Protein AF-A0A963YUZ6-F1 (afdb_monomer_lite)

Organism: NCBI:txid2802396

Foldseek 3Di:
DDDDDDPQDFAALVVLQVLQVHDSVVSVVLVVVVLFDADPVRGGRSVCRVPCSVVPPDDDDDDDDDDDDDDDDDDPPPPCLVPCLVVLLVVLLVVLLQVLLVQLLVCVLVVNDNVVSVVVSVVSSLVSLVVSQVVCVVPDDPPPDPGSCPDCSSVPDPPDPVSDDSVVSNVNSVVD

Radius of gyration: 25.4 Å; chains: 1; bounding box: 78×37×50 Å

Secondary structure (DSSP, 8-state):
-PPP----PPBPHHHHHHHTTS-HHHHHHHHHTTSSPBPTTS-B-GGGTTSGGGS--SS---------------------TTTSHHHHHHHHHHHHHHHHHHHHHHHHHTT--HHHHHHHHHHHHHHHHHHHHHHTTTSPPPTT-SSGGGSHHHHS-SS-TTT--HHHHHHHHHH-

pLDDT: mean 75.27, std 17.43, range [33.47, 93.19]

Sequence (176 aa):
MKRPQSKVEGISIREFARRDGCSERLVRRHVDRGAITKFPDGSIDPTFVGTGWRSSARRQGRADRPADTSEKLKPVRTKLSAFVAPIEATTFAIAADAWAMDLAVILLRQGIPKEAAQGICAAWLAAARQGAVDCLKDVPAPPGCGSWAEHPLFTAPWPNASSGTWADFEAEAAVL

Structure (mmCIF, N/CA/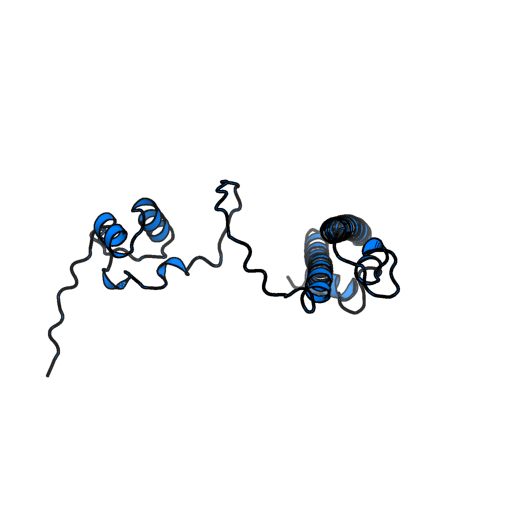C/O backbone):
data_AF-A0A963YUZ6-F1
#
_entry.id   AF-A0A963YUZ6-F1
#
loop_
_atom_site.group_PDB
_atom_site.id
_atom_site.type_symbol
_atom_site.label_atom_id
_atom_site.label_alt_id
_atom_site.label_comp_id
_atom_site.label_asym_id
_atom_site.label_entity_id
_atom_site.label_seq_id
_atom_site.pdbx_PDB_ins_code
_atom_site.Cartn_x
_atom_site.Cartn_y
_atom_site.Cartn_z
_atom_site.occupancy
_atom_site.B_iso_or_equiv
_atom_site.auth_seq_id
_atom_site.auth_comp_id
_atom_site.auth_asym_id
_atom_site.auth_atom_id
_atom_site.pdbx_PDB_model_num
ATOM 1 N N . MET A 1 1 ? -58.109 8.211 -14.619 1.00 37.09 1 MET A N 1
ATOM 2 C CA . MET A 1 1 ? -57.703 6.856 -15.054 1.00 37.09 1 MET A CA 1
ATOM 3 C C . MET A 1 1 ? -56.648 6.321 -14.088 1.00 37.09 1 MET A C 1
ATOM 5 O O . MET A 1 1 ? -55.512 6.769 -14.142 1.00 37.09 1 MET A O 1
ATOM 9 N N . LYS A 1 2 ? -57.020 5.445 -13.145 1.00 37.09 2 LYS A N 1
ATOM 10 C CA . LYS A 1 2 ? -56.067 4.765 -12.247 1.00 37.09 2 LYS A CA 1
ATOM 11 C C . LYS A 1 2 ? -55.670 3.440 -12.906 1.00 37.09 2 LYS A C 1
ATOM 13 O O . LYS A 1 2 ? -56.551 2.654 -13.237 1.00 37.09 2 LYS A O 1
ATOM 18 N N . ARG A 1 3 ? -54.370 3.226 -13.151 1.00 33.47 3 ARG A N 1
ATOM 19 C CA . ARG A 1 3 ? -53.832 1.946 -13.651 1.00 33.47 3 ARG A CA 1
ATOM 20 C C . ARG A 1 3 ? -54.198 0.817 -12.669 1.00 33.47 3 ARG A C 1
ATOM 22 O O . ARG A 1 3 ? -54.052 1.038 -11.465 1.00 33.47 3 ARG A O 1
ATOM 29 N N . PRO A 1 4 ? -54.642 -0.364 -13.135 1.00 41.75 4 PRO A N 1
ATOM 30 C CA . PRO A 1 4 ? -54.879 -1.498 -12.254 1.00 41.75 4 PRO A CA 1
ATOM 31 C C . PRO A 1 4 ? -53.537 -1.990 -11.701 1.00 41.75 4 PRO A C 1
ATOM 33 O O . PRO A 1 4 ? -52.614 -2.298 -12.453 1.00 41.75 4 PRO A O 1
ATOM 36 N N . GLN A 1 5 ? -53.426 -2.009 -10.375 1.00 42.03 5 GLN A N 1
ATOM 37 C CA . GLN A 1 5 ? -52.307 -2.608 -9.657 1.00 42.03 5 GLN A CA 1
ATOM 38 C C . GLN A 1 5 ? -52.379 -4.123 -9.869 1.00 42.03 5 GLN A C 1
ATOM 40 O O . GLN A 1 5 ? -53.253 -4.790 -9.317 1.00 42.03 5 GLN A O 1
ATOM 45 N N . SER A 1 6 ? -51.499 -4.669 -10.708 1.00 41.91 6 SER A N 1
ATOM 46 C CA . SER A 1 6 ? -51.307 -6.113 -10.793 1.00 41.91 6 SER A CA 1
ATOM 47 C C . SER A 1 6 ? -50.727 -6.585 -9.466 1.00 41.91 6 SER A C 1
ATOM 49 O O . SER A 1 6 ? -49.638 -6.161 -9.084 1.00 41.91 6 SER A O 1
ATOM 51 N N . LYS A 1 7 ? -51.467 -7.446 -8.771 1.00 46.16 7 LYS A N 1
ATOM 52 C CA . LYS A 1 7 ? -51.024 -8.223 -7.614 1.00 46.16 7 LYS A CA 1
ATOM 53 C C . LYS A 1 7 ? -49.671 -8.868 -7.946 1.00 46.16 7 LYS A C 1
ATOM 55 O O . LYS A 1 7 ? -49.619 -9.814 -8.728 1.00 46.16 7 LYS A O 1
ATOM 60 N N . VAL A 1 8 ? -48.576 -8.312 -7.431 1.00 56.47 8 VAL A N 1
ATOM 61 C CA . VAL A 1 8 ? -47.243 -8.891 -7.614 1.00 56.47 8 VAL A CA 1
ATOM 62 C C . VAL A 1 8 ? -47.142 -10.041 -6.618 1.00 56.47 8 VAL A C 1
ATOM 64 O O . VAL A 1 8 ? -46.779 -9.845 -5.464 1.00 56.47 8 VAL A O 1
ATOM 67 N N . GLU A 1 9 ? -47.579 -11.231 -7.030 1.00 74.88 9 GLU A N 1
ATOM 68 C CA . GLU A 1 9 ? -47.348 -12.450 -6.258 1.00 74.88 9 GLU A CA 1
ATOM 69 C C . GLU A 1 9 ? -45.840 -12.687 -6.199 1.00 74.88 9 GLU A C 1
ATOM 71 O O . GLU A 1 9 ? -45.176 -12.832 -7.231 1.00 74.88 9 GLU A O 1
ATOM 76 N N . GLY A 1 10 ? -45.286 -12.651 -4.987 1.00 81.75 10 GLY A N 1
ATOM 77 C CA . GLY A 1 10 ? -43.881 -12.947 -4.781 1.00 81.75 10 GLY A CA 1
ATOM 78 C C . GLY A 1 10 ? -43.550 -14.349 -5.289 1.00 81.75 10 GLY A C 1
ATOM 79 O O . GLY A 1 10 ? -44.350 -15.283 -5.213 1.00 81.75 10 GLY A O 1
ATOM 80 N N . ILE A 1 11 ? -42.354 -14.502 -5.843 1.00 86.81 11 ILE A N 1
ATOM 81 C CA . ILE A 1 11 ? -41.884 -15.753 -6.426 1.00 86.81 11 ILE A CA 1
ATOM 82 C C . ILE A 1 11 ? -40.952 -16.489 -5.467 1.00 86.81 11 ILE A C 1
ATOM 84 O O . ILE A 1 11 ? -40.243 -15.891 -4.660 1.00 86.81 11 ILE A O 1
ATOM 88 N N . SER A 1 12 ? -40.928 -17.817 -5.549 1.00 87.19 12 SER A N 1
ATOM 89 C CA . SER A 1 12 ? -39.992 -18.612 -4.748 1.00 87.19 12 SER A CA 1
ATOM 90 C C . SER A 1 12 ? -38.535 -18.347 -5.153 1.00 87.19 12 SER A C 1
ATOM 92 O O . SER A 1 12 ? -38.245 -17.977 -6.290 1.00 87.19 12 SER A O 1
ATOM 94 N N . ILE A 1 13 ? -37.589 -18.627 -4.249 1.00 87.50 13 ILE A N 1
ATOM 95 C CA . ILE A 1 13 ? -36.139 -18.518 -4.511 1.00 87.50 13 ILE A CA 1
ATOM 96 C C . ILE A 1 13 ? -35.734 -19.318 -5.759 1.00 87.50 13 ILE A C 1
ATOM 98 O O . ILE A 1 13 ? -34.932 -18.860 -6.572 1.00 87.50 13 ILE A O 1
ATOM 102 N N . ARG A 1 14 ? -36.317 -20.508 -5.932 1.00 88.69 14 ARG A N 1
ATOM 103 C CA . ARG A 1 14 ? -36.057 -21.391 -7.072 1.00 88.69 14 ARG A CA 1
ATOM 104 C C . ARG A 1 14 ? -36.579 -20.810 -8.387 1.00 88.69 14 ARG A C 1
ATOM 106 O O . ARG A 1 14 ? -35.910 -20.920 -9.411 1.00 88.69 14 ARG A O 1
ATOM 113 N N . GLU A 1 15 ? -37.758 -20.193 -8.357 1.00 87.81 15 GLU A N 1
ATOM 114 C CA . GLU A 1 15 ? -38.343 -19.498 -9.507 1.00 87.81 15 GLU A CA 1
ATOM 115 C C . GLU A 1 15 ? -37.507 -18.275 -9.894 1.00 87.81 15 GLU A C 1
ATOM 117 O O . GLU A 1 15 ? -37.162 -18.103 -11.061 1.00 87.81 15 GLU A O 1
ATOM 122 N N . PHE A 1 16 ? -37.107 -17.479 -8.901 1.00 89.38 16 PHE A N 1
ATOM 123 C CA . PHE A 1 16 ? -36.241 -16.318 -9.077 1.00 89.38 16 PHE A CA 1
ATOM 124 C C . PHE A 1 16 ? -34.896 -16.706 -9.705 1.00 89.38 16 PHE A C 1
ATOM 126 O O . PHE A 1 16 ? -34.467 -16.111 -10.692 1.00 89.38 16 PHE A O 1
ATOM 133 N N . ALA A 1 17 ? -34.270 -17.771 -9.195 1.00 89.69 17 ALA A N 1
ATOM 134 C CA . ALA A 1 17 ? -32.998 -18.275 -9.702 1.00 89.69 17 ALA A CA 1
ATOM 135 C C . ALA A 1 17 ? -33.073 -18.684 -11.180 1.00 89.69 17 ALA A C 1
ATOM 137 O O . ALA A 1 17 ? -32.169 -18.370 -11.953 1.00 89.69 17 ALA A O 1
ATOM 138 N N . ARG A 1 18 ? -34.170 -19.338 -11.588 1.00 89.94 18 ARG A N 1
ATOM 139 C CA . ARG A 1 18 ? -34.372 -19.760 -12.979 1.00 89.94 18 ARG A CA 1
ATOM 140 C C . ARG A 1 18 ? -34.533 -18.572 -13.922 1.00 89.94 18 ARG A C 1
ATOM 142 O O . ARG A 1 18 ? -33.971 -18.597 -15.011 1.00 89.94 18 ARG A O 1
ATOM 149 N N . ARG A 1 19 ? -35.287 -17.547 -13.510 1.00 86.31 19 ARG A N 1
ATOM 150 C CA . ARG A 1 19 ? -35.528 -16.352 -14.335 1.00 86.31 19 ARG A CA 1
ATOM 151 C C . ARG A 1 19 ? -34.279 -15.489 -14.492 1.00 86.31 19 ARG A C 1
ATOM 153 O O . ARG A 1 19 ? -34.073 -14.930 -15.559 1.00 86.31 19 ARG A O 1
ATOM 160 N N . ASP A 1 20 ? -33.439 -15.430 -13.461 1.00 84.56 20 ASP A N 1
ATOM 161 C CA . ASP A 1 20 ? -32.186 -14.664 -13.474 1.00 84.56 20 ASP A CA 1
ATOM 162 C C . ASP A 1 20 ? -30.970 -15.489 -13.946 1.00 84.56 20 ASP A C 1
ATOM 164 O O . ASP A 1 20 ? -29.832 -15.038 -13.846 1.00 84.56 20 ASP A O 1
ATOM 168 N N . GLY A 1 21 ? -31.188 -16.727 -14.413 1.00 88.31 21 GLY A N 1
ATOM 169 C CA . GLY A 1 21 ? -30.138 -17.586 -14.969 1.00 88.31 21 GLY A CA 1
ATOM 170 C C . GLY A 1 21 ? -29.046 -17.986 -13.970 1.00 88.31 21 GLY A C 1
ATOM 171 O O . GLY A 1 21 ? -27.875 -18.061 -14.331 1.00 88.31 21 GLY A O 1
ATOM 172 N N . CYS A 1 22 ? -29.393 -18.226 -12.703 1.00 85.81 22 CYS A N 1
ATOM 173 C CA . CYS A 1 22 ? -28.414 -18.503 -11.650 1.00 85.81 22 CYS A CA 1
ATOM 174 C C . CYS A 1 22 ? -28.797 -19.653 -10.716 1.00 85.81 22 CYS A C 1
ATOM 176 O O . CYS A 1 22 ? -29.860 -20.260 -10.828 1.00 85.81 22 CYS A O 1
ATOM 178 N N . SER A 1 23 ? -27.907 -19.968 -9.769 1.00 89.12 23 SER A N 1
ATOM 179 C CA . SER A 1 23 ? -28.152 -21.018 -8.783 1.00 89.12 23 SER A CA 1
ATOM 180 C C . SER A 1 23 ? -28.989 -20.520 -7.601 1.00 89.12 23 SER A C 1
ATOM 182 O O . SER A 1 23 ? -28.763 -19.437 -7.062 1.00 89.12 23 SER A O 1
ATOM 184 N N . GLU A 1 24 ? -29.905 -21.365 -7.119 1.00 89.31 24 GLU A N 1
ATOM 185 C CA . GLU A 1 24 ? -30.721 -21.090 -5.925 1.00 89.31 24 GLU A CA 1
ATOM 186 C C . GLU A 1 24 ? -29.855 -20.767 -4.692 1.00 89.31 24 GLU A C 1
ATOM 188 O O . GLU A 1 24 ? -30.185 -19.892 -3.891 1.00 89.31 24 GLU A O 1
ATOM 193 N N . ARG A 1 25 ? -28.693 -21.428 -4.571 1.00 90.12 25 ARG A N 1
ATOM 194 C CA . ARG A 1 25 ? -27.703 -21.181 -3.508 1.00 90.12 25 ARG A CA 1
ATOM 195 C C . ARG A 1 25 ? -27.189 -19.741 -3.506 1.00 90.12 25 ARG A C 1
ATOM 197 O O . ARG A 1 25 ? -26.999 -19.169 -2.435 1.00 90.12 25 ARG A O 1
ATOM 204 N N . LEU A 1 26 ? -26.959 -19.155 -4.682 1.00 85.69 26 LEU A N 1
ATOM 205 C CA . LEU A 1 26 ? -26.482 -17.779 -4.807 1.00 85.69 26 LEU A CA 1
ATOM 206 C C . LEU A 1 26 ? -27.560 -16.783 -4.378 1.00 85.69 26 LEU A C 1
ATOM 208 O O . LEU A 1 26 ? -27.251 -15.838 -3.651 1.00 85.69 26 LEU A O 1
ATOM 212 N N . VAL A 1 27 ? -28.808 -17.022 -4.788 1.00 87.19 27 VAL A N 1
ATOM 213 C CA . VAL A 1 27 ? -29.961 -16.197 -4.397 1.00 87.19 27 VAL A CA 1
ATOM 214 C C . VAL A 1 27 ? -30.142 -16.240 -2.882 1.00 87.19 27 VAL A C 1
ATOM 216 O O . VAL A 1 27 ? -30.211 -15.192 -2.249 1.00 87.19 27 VAL A O 1
ATOM 219 N N . ARG A 1 28 ? -30.108 -17.435 -2.275 1.00 88.50 28 ARG A N 1
ATOM 220 C CA . ARG A 1 28 ? -30.214 -17.601 -0.817 1.00 88.50 28 ARG A CA 1
ATOM 221 C C . ARG A 1 28 ? -29.139 -16.808 -0.069 1.00 88.50 28 ARG A C 1
ATOM 223 O O . ARG A 1 28 ? -29.473 -16.041 0.819 1.00 88.50 28 ARG A O 1
ATOM 230 N N . ARG A 1 29 ? -27.879 -16.880 -0.513 1.00 86.94 29 ARG A N 1
ATOM 231 C CA . ARG A 1 29 ? -26.771 -16.111 0.079 1.00 86.94 29 ARG A CA 1
ATOM 232 C C . ARG A 1 29 ? -26.997 -14.594 0.033 1.00 86.94 29 ARG A C 1
ATOM 234 O O . ARG A 1 29 ? -26.602 -13.898 0.959 1.00 86.94 29 ARG A O 1
ATOM 241 N N . HIS A 1 30 ? -27.571 -14.069 -1.048 1.00 84.44 30 HIS A N 1
ATOM 242 C CA . HIS A 1 30 ? -27.823 -12.628 -1.179 1.00 84.44 30 HIS A CA 1
ATOM 243 C C . HIS A 1 30 ? -29.037 -12.175 -0.377 1.00 84.44 30 HIS A C 1
ATOM 245 O O . HIS A 1 30 ? -29.019 -11.072 0.159 1.00 84.44 30 HIS A O 1
ATOM 251 N N . VAL A 1 31 ? -30.041 -13.037 -0.224 1.00 85.50 31 VAL A N 1
ATOM 252 C CA . VAL A 1 31 ? -31.105 -12.813 0.754 1.00 85.50 31 VAL A CA 1
ATOM 253 C C . VAL A 1 31 ? -30.518 -12.762 2.166 1.00 85.50 31 VAL A C 1
ATOM 255 O O . VAL A 1 31 ? -30.785 -11.809 2.888 1.00 85.50 31 VAL A O 1
ATOM 258 N N . ASP A 1 32 ? -29.691 -13.735 2.554 1.00 84.19 32 ASP A N 1
ATOM 259 C CA . ASP A 1 32 ? -29.112 -13.791 3.905 1.00 84.19 32 ASP A CA 1
ATOM 260 C C . ASP A 1 32 ? -28.228 -12.564 4.205 1.00 84.19 32 ASP A C 1
ATOM 262 O O . ASP A 1 32 ? -28.112 -12.131 5.347 1.00 84.19 32 ASP A O 1
ATOM 266 N N . ARG A 1 33 ? -27.631 -11.968 3.164 1.00 79.69 33 ARG A N 1
ATOM 267 C CA . ARG A 1 33 ? -26.852 -10.718 3.228 1.00 79.69 33 ARG A CA 1
ATOM 268 C C . ARG A 1 33 ? -27.705 -9.443 3.176 1.00 79.69 33 ARG A C 1
ATOM 270 O O . ARG A 1 33 ? -27.142 -8.356 3.216 1.00 79.69 33 ARG A O 1
ATOM 277 N N . GLY A 1 34 ? -29.025 -9.555 3.031 1.00 80.38 34 GLY A N 1
ATOM 278 C CA . GLY A 1 34 ? -29.940 -8.415 2.919 1.00 80.38 34 GLY A CA 1
ATOM 279 C C . GLY A 1 34 ? -29.905 -7.685 1.570 1.00 80.38 34 GLY A C 1
ATOM 280 O O . GLY A 1 34 ? -30.478 -6.609 1.452 1.00 80.38 34 GLY A O 1
ATOM 281 N N . ALA A 1 35 ? -29.253 -8.249 0.547 1.00 79.62 35 ALA A N 1
ATOM 282 C CA . ALA A 1 35 ? -29.192 -7.673 -0.800 1.00 79.62 35 ALA A CA 1
ATOM 283 C C . ALA A 1 35 ? -30.476 -7.914 -1.617 1.00 79.62 35 ALA A C 1
ATOM 285 O O . ALA A 1 35 ? -30.774 -7.152 -2.532 1.00 79.62 35 ALA A O 1
ATOM 286 N N . ILE A 1 36 ? -31.236 -8.967 -1.289 1.00 83.38 36 ILE A N 1
ATOM 287 C CA . ILE A 1 36 ? -32.582 -9.210 -1.823 1.00 83.38 36 ILE A CA 1
ATOM 288 C C . ILE A 1 36 ? -33.563 -9.246 -0.655 1.00 83.38 36 ILE A C 1
ATOM 290 O O . ILE A 1 36 ? -33.481 -10.127 0.205 1.00 83.38 36 ILE A O 1
ATOM 294 N N . THR A 1 37 ? -34.521 -8.325 -0.656 1.00 81.81 37 THR A N 1
ATOM 295 C CA . THR A 1 37 ? -35.588 -8.285 0.346 1.00 81.81 37 THR A CA 1
ATOM 296 C C . THR A 1 37 ? -36.618 -9.379 0.070 1.00 81.81 37 THR A C 1
ATOM 298 O O . THR A 1 37 ? -37.141 -9.492 -1.040 1.00 81.81 37 THR A O 1
ATOM 301 N N . LYS A 1 38 ? -36.924 -10.184 1.093 1.00 83.94 38 LYS A N 1
ATOM 302 C CA . LYS A 1 38 ? -38.048 -11.128 1.079 1.00 83.94 38 LYS A CA 1
ATOM 303 C C . LYS A 1 38 ? -39.316 -10.463 1.590 1.00 83.94 38 LYS A C 1
ATOM 305 O O . LYS A 1 38 ? -39.271 -9.624 2.488 1.00 83.94 38 LYS A O 1
ATOM 310 N N . PHE A 1 39 ? -40.446 -10.909 1.069 1.00 81.56 39 PHE A N 1
ATOM 311 C CA . PHE A 1 39 ? -41.742 -10.671 1.678 1.00 81.56 39 PHE A CA 1
ATOM 312 C C . PHE A 1 39 ? -41.891 -11.468 2.988 1.00 81.56 39 PHE A C 1
ATOM 314 O O . PHE A 1 39 ? -41.153 -12.435 3.216 1.00 81.56 39 PHE A O 1
ATOM 321 N N . PRO A 1 40 ? -42.853 -11.099 3.854 1.00 73.31 40 PRO A N 1
ATOM 322 C CA . PRO A 1 40 ? -43.096 -11.791 5.124 1.00 73.31 40 PRO A CA 1
ATOM 323 C C . PRO A 1 40 ? -43.429 -13.285 4.987 1.00 73.31 40 PRO A C 1
ATOM 325 O O . PRO A 1 40 ? -43.185 -14.054 5.910 1.00 73.31 40 PRO A O 1
ATOM 328 N N . ASP A 1 41 ? -43.959 -13.704 3.837 1.00 76.06 41 ASP A N 1
ATOM 329 C CA . ASP A 1 41 ? -44.268 -15.101 3.502 1.00 76.06 41 ASP A CA 1
ATOM 330 C C . ASP A 1 41 ? -43.043 -15.899 2.996 1.00 76.06 41 ASP A C 1
ATOM 332 O O . ASP A 1 41 ? -43.147 -17.085 2.683 1.00 76.06 41 ASP A O 1
ATOM 336 N N . GLY A 1 42 ? -41.870 -15.261 2.914 1.00 75.62 42 GLY A N 1
ATOM 337 C CA . GLY A 1 42 ? -40.622 -15.858 2.439 1.00 75.62 42 GLY A CA 1
ATOM 338 C C . GLY A 1 42 ? -40.434 -15.839 0.919 1.00 75.62 42 GLY A C 1
ATOM 339 O O . GLY A 1 42 ? -39.401 -16.325 0.439 1.00 75.62 42 GLY A O 1
ATOM 340 N N . SER A 1 43 ? -41.380 -15.274 0.166 1.00 83.50 43 SER A N 1
ATOM 341 C CA . SER A 1 43 ? -41.272 -15.075 -1.280 1.00 83.50 43 SER A CA 1
ATOM 342 C C . SER A 1 43 ? -40.416 -13.846 -1.633 1.00 83.50 43 SER A C 1
ATOM 344 O O . SER A 1 43 ? -40.108 -13.011 -0.782 1.00 83.50 43 SER A O 1
ATOM 346 N N . ILE A 1 44 ? -39.953 -13.760 -2.880 1.00 86.56 44 ILE A N 1
ATOM 347 C CA . ILE A 1 44 ? -39.092 -12.687 -3.396 1.00 86.56 44 ILE A CA 1
ATOM 348 C C . ILE A 1 44 ? -39.874 -11.864 -4.414 1.00 86.56 44 ILE A C 1
ATOM 350 O O . ILE A 1 44 ? -40.611 -12.418 -5.229 1.00 86.56 44 ILE A O 1
ATOM 354 N N . ASP A 1 45 ? -39.676 -10.549 -4.416 1.00 86.19 45 ASP A N 1
ATOM 355 C CA . ASP A 1 45 ? -40.252 -9.687 -5.441 1.00 86.19 45 ASP A CA 1
ATOM 356 C C . ASP A 1 45 ? -39.658 -10.008 -6.835 1.00 86.19 45 ASP A C 1
ATOM 358 O O . ASP A 1 45 ? -38.442 -9.896 -7.041 1.00 86.19 45 ASP A O 1
ATOM 362 N N . PRO A 1 46 ? -40.486 -10.430 -7.814 1.00 84.31 46 PRO A N 1
ATOM 363 C CA . PRO A 1 46 ? -40.028 -10.747 -9.163 1.00 84.31 46 PRO A CA 1
ATOM 364 C C . PRO A 1 46 ? -39.407 -9.551 -9.895 1.00 84.31 46 PRO A C 1
ATOM 366 O O . PRO A 1 46 ? -38.680 -9.770 -10.863 1.00 84.31 46 PRO A O 1
ATOM 369 N N . THR A 1 47 ? -39.653 -8.310 -9.462 1.00 82.31 47 THR A N 1
ATOM 370 C CA . THR A 1 47 ? -39.064 -7.112 -10.079 1.00 82.31 47 THR A CA 1
ATOM 371 C C . THR A 1 47 ? -37.551 -7.011 -9.889 1.00 82.31 47 THR A C 1
ATOM 373 O O . THR A 1 47 ? -36.905 -6.301 -10.653 1.00 82.31 47 THR A O 1
ATOM 376 N N . PHE A 1 48 ? -36.959 -7.758 -8.946 1.00 79.94 48 PHE A N 1
ATOM 377 C CA . PHE A 1 48 ? -35.503 -7.824 -8.791 1.00 79.94 48 PHE A CA 1
ATOM 378 C C . PHE A 1 48 ? -34.810 -8.659 -9.878 1.00 79.94 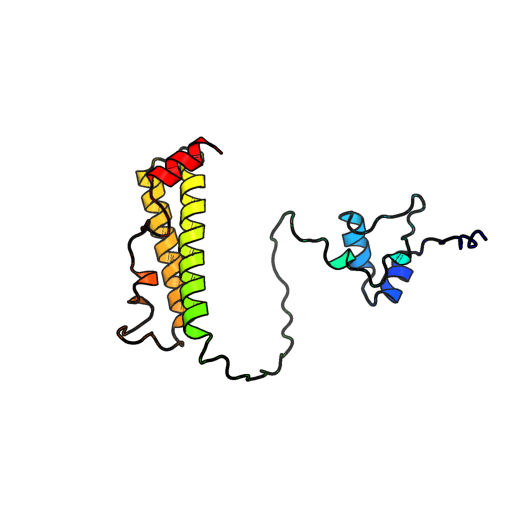48 PHE A C 1
ATOM 380 O O . PHE A 1 48 ? -33.597 -8.528 -10.048 1.00 79.94 48 PHE A O 1
ATOM 387 N N . VAL A 1 49 ? -35.524 -9.500 -10.629 1.00 82.44 49 VAL A N 1
ATOM 388 C CA . VAL A 1 49 ? -34.919 -10.273 -11.727 1.00 82.44 49 VAL A CA 1
ATOM 389 C C . VAL A 1 49 ? -34.379 -9.314 -12.795 1.00 82.44 49 VAL A C 1
ATOM 391 O O . VAL A 1 49 ? -35.077 -8.402 -13.227 1.00 82.44 49 VAL A O 1
ATOM 394 N N . GLY A 1 50 ? -33.130 -9.504 -13.226 1.00 77.38 50 GLY A N 1
ATOM 395 C CA . GLY A 1 50 ? -32.461 -8.639 -14.200 1.00 77.38 50 GLY A CA 1
ATOM 396 C C . GLY A 1 50 ? -32.005 -7.281 -13.650 1.00 77.38 50 GLY A C 1
ATOM 397 O O . GLY A 1 50 ? -31.492 -6.461 -14.409 1.00 77.38 50 GLY A O 1
ATOM 398 N N . THR A 1 51 ? -32.162 -7.029 -12.346 1.00 78.19 51 THR A N 1
ATOM 399 C CA . THR A 1 51 ? -31.662 -5.808 -11.691 1.00 78.19 51 THR A CA 1
ATOM 400 C C . THR A 1 51 ? -30.233 -5.976 -11.164 1.00 78.19 51 THR A C 1
ATOM 402 O O . THR A 1 51 ? -29.703 -7.081 -11.051 1.00 78.19 51 THR A O 1
ATOM 405 N N . GLY A 1 52 ? -29.603 -4.867 -10.765 1.00 74.81 52 GLY A N 1
ATOM 406 C CA . GLY A 1 52 ? -28.273 -4.831 -10.147 1.00 74.81 52 GLY A CA 1
ATOM 407 C C . GLY A 1 52 ? -28.190 -5.385 -8.714 1.00 74.81 52 GLY A C 1
ATOM 408 O O . GLY A 1 52 ? -27.291 -4.997 -7.968 1.00 74.81 52 GLY A O 1
ATOM 409 N N . TRP A 1 53 ? -29.077 -6.291 -8.295 1.00 80.00 53 TRP A N 1
ATOM 410 C CA . TRP A 1 53 ? -29.045 -6.906 -6.956 1.00 80.00 53 TRP A CA 1
ATOM 411 C C . TRP A 1 53 ? -27.761 -7.717 -6.694 1.00 80.00 53 TRP A C 1
ATOM 413 O O . TRP A 1 53 ? -27.371 -7.952 -5.553 1.00 80.00 53 TRP A O 1
ATOM 423 N N . ARG A 1 54 ? -27.056 -8.116 -7.760 1.00 75.62 54 ARG A N 1
ATOM 424 C CA . ARG A 1 54 ? -25.732 -8.762 -7.697 1.00 75.62 54 ARG A CA 1
ATOM 425 C C . ARG A 1 54 ? -24.586 -7.782 -7.445 1.00 75.62 54 ARG A C 1
ATOM 427 O O . ARG A 1 54 ? -23.512 -8.197 -7.023 1.00 75.62 54 ARG A O 1
ATOM 434 N N . SER A 1 55 ? -24.789 -6.497 -7.730 1.00 66.12 55 SER A N 1
ATOM 435 C CA . SER A 1 55 ? -23.759 -5.457 -7.593 1.00 66.12 55 SER A CA 1
ATOM 436 C C . SER A 1 55 ? -23.663 -4.867 -6.184 1.00 66.12 55 SER A C 1
ATOM 438 O O . SER A 1 55 ? -22.695 -4.166 -5.890 1.00 66.12 55 SER A O 1
ATOM 440 N N . SER A 1 56 ? -24.590 -5.179 -5.274 1.00 54.50 56 SER A N 1
ATOM 441 C CA . SER A 1 56 ? -24.565 -4.697 -3.885 1.00 54.50 56 SER A CA 1
ATOM 442 C C . SER A 1 56 ? -23.687 -5.563 -2.972 1.00 54.50 56 SER A C 1
ATOM 444 O O . SER A 1 56 ? -24.113 -6.036 -1.922 1.00 54.50 56 SER A O 1
ATOM 446 N N . ALA A 1 57 ? -22.434 -5.768 -3.377 1.00 48.03 57 ALA A N 1
ATOM 447 C CA . ALA A 1 57 ? -21.392 -6.353 -2.538 1.00 48.03 57 ALA A CA 1
ATOM 448 C C . ALA A 1 57 ? -20.053 -5.626 -2.739 1.00 48.03 57 ALA A C 1
ATOM 450 O O . ALA A 1 57 ? -19.012 -6.246 -2.938 1.00 48.03 57 ALA A O 1
ATOM 451 N N . ARG A 1 58 ? -20.057 -4.289 -2.667 1.00 45.41 58 ARG A N 1
ATOM 452 C CA . ARG A 1 58 ? -18.858 -3.561 -2.237 1.00 45.41 58 ARG A CA 1
ATOM 453 C C . ARG A 1 58 ? -19.033 -3.210 -0.764 1.00 45.41 58 ARG A C 1
ATOM 455 O O . ARG A 1 58 ? -19.844 -2.359 -0.431 1.00 45.41 58 ARG A O 1
ATOM 462 N N . ARG A 1 59 ? -18.196 -3.858 0.054 1.00 46.34 59 ARG A N 1
ATOM 463 C CA . ARG A 1 59 ? -17.963 -3.679 1.499 1.00 46.34 59 ARG A CA 1
ATOM 464 C C . ARG A 1 59 ? -18.906 -4.457 2.421 1.00 46.34 59 ARG A C 1
ATOM 466 O O . ARG A 1 59 ? -19.981 -3.990 2.759 1.00 46.34 59 ARG A O 1
ATOM 473 N N . GLN A 1 60 ? -18.426 -5.615 2.880 1.00 41.19 60 GLN A N 1
ATOM 474 C CA . GLN A 1 60 ? -18.050 -5.847 4.285 1.00 41.19 60 GLN A CA 1
ATOM 475 C C . GLN A 1 60 ? -17.489 -7.274 4.449 1.00 41.19 60 GLN A C 1
ATOM 477 O O . GLN A 1 60 ? -18.194 -8.248 4.218 1.00 41.19 60 GLN A O 1
ATOM 482 N N . GLY A 1 61 ? -16.220 -7.361 4.865 1.00 37.78 61 GLY A N 1
ATOM 483 C CA . GLY A 1 61 ? -15.708 -8.420 5.741 1.00 37.78 61 GLY A CA 1
ATOM 484 C C . GLY A 1 61 ? -15.389 -9.807 5.164 1.00 37.78 61 GLY A C 1
ATOM 485 O O . GLY A 1 61 ? -16.258 -10.515 4.673 1.00 37.78 61 GLY A O 1
ATOM 486 N N . ARG A 1 62 ? -14.149 -10.230 5.447 1.00 34.28 62 ARG A N 1
ATOM 487 C CA . ARG A 1 62 ? -13.602 -11.602 5.485 1.00 34.28 62 ARG A CA 1
ATOM 488 C C . ARG A 1 62 ? -13.109 -12.221 4.173 1.00 34.28 62 ARG A C 1
ATOM 490 O O . ARG A 1 62 ? -13.853 -12.772 3.368 1.00 34.28 62 ARG A O 1
ATOM 497 N N . ALA A 1 63 ? -11.783 -12.169 4.051 1.00 51.66 63 ALA A N 1
ATOM 498 C CA . ALA A 1 63 ? -10.973 -13.126 3.323 1.00 51.66 63 ALA A CA 1
ATOM 499 C C . ALA A 1 63 ? -11.161 -14.532 3.910 1.00 51.66 63 ALA A C 1
ATOM 501 O O . ALA A 1 63 ? -11.076 -14.678 5.123 1.00 51.66 63 ALA A O 1
ATOM 502 N N . ASP A 1 64 ? -11.398 -15.515 3.040 1.00 45.03 64 ASP A N 1
ATOM 503 C CA . ASP A 1 64 ? -10.925 -16.899 3.146 1.00 45.03 64 ASP A CA 1
ATOM 504 C C . ASP A 1 64 ? -10.939 -17.509 1.721 1.00 45.03 64 ASP A C 1
ATOM 506 O O . ASP A 1 64 ? -11.851 -17.285 0.925 1.00 45.03 64 ASP A O 1
ATOM 510 N N . ARG A 1 65 ? -9.836 -18.175 1.382 1.00 41.06 65 ARG A N 1
ATOM 511 C CA . ARG A 1 65 ? -9.323 -18.631 0.064 1.00 41.06 65 ARG A CA 1
ATOM 512 C C . ARG A 1 65 ? -10.032 -19.927 -0.439 1.00 41.06 65 ARG A C 1
ATOM 514 O O . ARG A 1 65 ? -10.863 -20.455 0.291 1.00 41.06 65 ARG A O 1
ATOM 521 N N . PRO A 1 66 ? -9.556 -20.618 -1.504 1.00 57.66 66 PRO A N 1
ATOM 522 C CA . PRO A 1 66 ? -9.531 -20.349 -2.954 1.00 57.66 66 PRO A CA 1
ATOM 523 C C . PRO A 1 66 ? -10.482 -21.286 -3.751 1.00 57.66 66 PRO A C 1
ATOM 525 O O . PRO A 1 66 ? -10.932 -22.306 -3.239 1.00 57.66 66 PRO A O 1
ATOM 528 N N . ALA A 1 67 ? -10.702 -21.026 -5.045 1.00 36.72 67 ALA A N 1
ATOM 529 C CA . ALA A 1 67 ? -11.046 -22.095 -5.990 1.00 36.72 67 ALA A CA 1
ATOM 530 C C . ALA A 1 67 ? -10.561 -21.755 -7.404 1.00 36.72 67 ALA A C 1
ATOM 532 O O . ALA A 1 67 ? -10.994 -20.771 -8.001 1.00 36.72 67 ALA A O 1
ATOM 533 N N . ASP A 1 68 ? -9.659 -22.598 -7.901 1.00 48.94 68 ASP A N 1
ATOM 534 C CA . ASP A 1 68 ? -9.294 -22.738 -9.304 1.00 48.94 68 ASP A CA 1
ATOM 535 C C . ASP A 1 68 ? -10.525 -22.793 -10.211 1.00 48.94 68 ASP A C 1
ATOM 537 O O . ASP A 1 68 ? -11.467 -23.553 -9.977 1.00 48.94 68 ASP A O 1
ATOM 541 N N . THR A 1 69 ? -10.471 -22.070 -11.324 1.00 41.66 69 THR A N 1
ATOM 542 C CA . THR A 1 69 ? -11.009 -22.578 -12.588 1.00 41.66 69 THR A CA 1
ATOM 543 C C . THR A 1 69 ? -10.275 -21.891 -13.730 1.00 41.66 69 THR A C 1
ATOM 545 O O . THR A 1 69 ? -10.500 -20.731 -14.060 1.00 41.66 69 THR A O 1
ATOM 548 N N . SER A 1 70 ? -9.331 -22.642 -14.293 1.00 49.81 70 SER A N 1
ATOM 549 C CA . SER A 1 70 ? -8.692 -22.379 -15.575 1.00 49.81 70 SER A CA 1
ATOM 55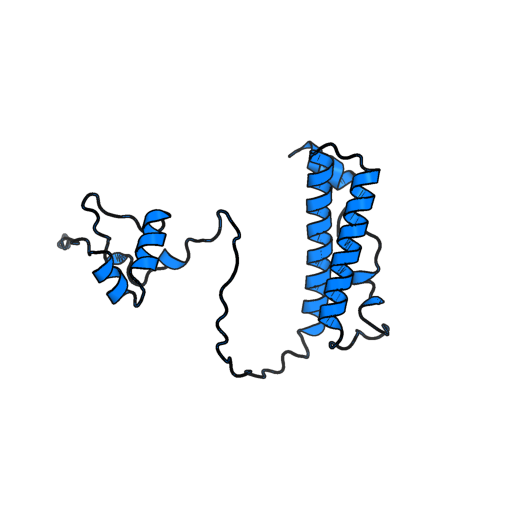0 C C . SER A 1 70 ? -9.761 -22.359 -16.668 1.00 49.81 70 SER A C 1
ATOM 552 O O . SER A 1 70 ? -10.164 -23.404 -17.178 1.00 49.81 70 SER A O 1
ATOM 554 N N . GLU A 1 71 ? -10.239 -21.169 -17.021 1.00 47.78 71 GLU A N 1
ATOM 555 C CA . GLU A 1 71 ? -10.963 -20.954 -18.267 1.00 47.78 71 GLU A CA 1
ATOM 556 C C . GLU A 1 71 ? -10.032 -20.214 -19.230 1.00 47.78 71 GLU A C 1
ATOM 558 O O . GLU A 1 71 ? -9.591 -19.089 -18.992 1.00 47.78 71 GLU A O 1
ATOM 563 N N . LYS A 1 72 ? -9.653 -20.918 -20.301 1.00 48.50 72 LYS A N 1
ATOM 564 C CA . LYS A 1 72 ? -8.738 -20.458 -21.347 1.00 48.50 72 LYS A CA 1
ATOM 565 C C . LYS A 1 72 ? -9.314 -19.226 -22.052 1.00 48.50 72 LYS A C 1
ATOM 567 O O . LYS A 1 72 ? -10.010 -19.351 -23.059 1.00 48.50 72 LYS A O 1
ATOM 572 N N . LEU A 1 73 ? -8.976 -18.034 -21.570 1.00 47.69 73 LEU A N 1
ATOM 573 C CA . LEU A 1 73 ? -9.186 -16.800 -22.318 1.00 47.69 73 LEU A CA 1
ATOM 574 C C . LEU A 1 73 ? -8.194 -16.759 -23.488 1.00 47.69 73 LEU A C 1
ATOM 576 O O . LEU A 1 73 ? -6.977 -16.782 -23.305 1.00 47.69 73 LEU A O 1
ATOM 580 N N . LYS A 1 74 ? -8.721 -16.724 -24.716 1.00 43.78 74 LYS A N 1
ATOM 581 C CA . LYS A 1 74 ? -7.926 -16.458 -25.922 1.00 43.78 74 LYS A CA 1
ATOM 582 C C . LYS A 1 74 ? -7.310 -15.057 -25.792 1.00 43.78 74 LYS A C 1
ATOM 584 O O . LYS A 1 74 ? -8.052 -14.121 -25.493 1.00 43.78 74 LYS A O 1
ATOM 589 N N . PRO A 1 75 ? -6.002 -14.870 -26.044 1.00 42.00 75 PRO A N 1
ATOM 590 C CA . PRO A 1 75 ? -5.399 -13.554 -25.937 1.00 42.00 75 PRO A CA 1
ATOM 591 C C . PRO A 1 75 ? -5.881 -12.700 -27.110 1.00 42.00 75 PRO A C 1
ATOM 593 O O . PRO A 1 75 ? -5.449 -12.874 -28.251 1.00 42.00 75 PRO A O 1
ATOM 596 N N . VAL A 1 76 ? -6.780 -11.757 -26.831 1.00 46.69 76 VAL A N 1
ATOM 597 C CA . VAL A 1 76 ? -7.003 -10.610 -27.711 1.00 46.69 76 VAL A CA 1
ATOM 598 C C . VAL A 1 76 ? -5.735 -9.771 -27.623 1.00 46.69 76 VAL A C 1
ATOM 600 O O . VAL A 1 76 ? -5.542 -8.983 -26.701 1.00 46.69 76 VAL A O 1
ATOM 603 N N . ARG A 1 77 ? -4.810 -10.011 -28.553 1.00 48.22 77 ARG A N 1
ATOM 604 C CA . ARG A 1 77 ? -3.532 -9.304 -28.644 1.00 48.22 77 ARG A CA 1
ATOM 605 C C . ARG A 1 77 ? -3.764 -7.927 -29.269 1.00 48.22 77 ARG A C 1
ATOM 607 O O . ARG A 1 77 ? -3.294 -7.645 -30.367 1.00 48.22 77 ARG A O 1
ATOM 614 N N . THR A 1 78 ? -4.503 -7.065 -28.577 1.00 49.78 78 THR A N 1
ATOM 615 C CA . THR A 1 78 ? -4.451 -5.627 -28.845 1.00 49.78 78 THR A CA 1
ATOM 616 C C . THR A 1 78 ? -3.080 -5.161 -28.374 1.00 49.78 78 THR A C 1
ATOM 618 O O . THR A 1 78 ? -2.693 -5.437 -27.240 1.00 49.78 78 THR A O 1
ATOM 621 N N . LYS A 1 79 ? -2.302 -4.520 -29.253 1.00 50.69 79 LYS A N 1
ATOM 622 C CA . LYS A 1 79 ? -0.973 -3.979 -28.932 1.00 50.69 79 LYS A CA 1
ATOM 623 C C . LYS A 1 79 ? -1.107 -2.823 -27.927 1.00 50.69 79 LYS A C 1
ATOM 625 O O . LYS A 1 79 ? -1.048 -1.658 -28.292 1.00 50.69 79 LYS A O 1
ATOM 630 N N . LEU A 1 80 ? -1.299 -3.176 -26.660 1.00 44.28 80 LEU A N 1
ATOM 631 C CA . LEU A 1 80 ? -1.281 -2.302 -25.484 1.00 44.28 80 LEU A CA 1
ATOM 632 C C . LEU A 1 80 ? 0.153 -2.029 -24.993 1.00 44.28 80 LEU A C 1
ATOM 634 O O . LEU A 1 80 ? 0.375 -1.165 -24.152 1.00 44.28 80 LEU A O 1
ATOM 638 N N . SER A 1 81 ? 1.148 -2.715 -25.561 1.00 47.66 81 SER A N 1
ATOM 639 C CA . SER A 1 81 ? 2.546 -2.674 -25.118 1.00 47.66 81 SER A CA 1
ATOM 640 C C . SER A 1 81 ? 3.208 -1.293 -25.188 1.00 47.66 81 SER A C 1
ATOM 642 O O . SER A 1 81 ? 4.225 -1.094 -24.540 1.00 47.66 81 SER A O 1
ATOM 644 N N . ALA A 1 82 ? 2.654 -0.339 -25.944 1.00 45.78 82 ALA A N 1
ATOM 645 C CA . ALA A 1 82 ? 3.207 1.013 -26.058 1.00 45.78 82 ALA A CA 1
ATOM 646 C C . ALA A 1 82 ? 2.708 1.993 -24.974 1.00 45.78 82 ALA A C 1
ATOM 648 O O . ALA A 1 82 ? 3.322 3.036 -24.789 1.00 45.78 82 ALA A O 1
ATOM 649 N N . PHE A 1 83 ? 1.628 1.667 -24.249 1.00 43.06 83 PHE A N 1
ATOM 650 C CA . PHE A 1 83 ? 1.036 2.546 -23.224 1.00 43.06 83 PHE A CA 1
ATOM 651 C C . PHE A 1 83 ? 1.008 1.937 -21.813 1.00 43.06 83 PHE A C 1
ATOM 653 O O . PHE A 1 83 ? 0.748 2.653 -20.852 1.00 43.06 83 PHE A O 1
ATOM 660 N N . VAL A 1 84 ? 1.276 0.635 -21.666 1.00 43.41 84 VAL A N 1
ATOM 661 C CA . VAL A 1 84 ? 1.048 -0.096 -20.404 1.00 43.41 84 VAL A CA 1
ATOM 662 C C . VAL A 1 84 ? 2.289 -0.223 -19.512 1.00 43.41 84 VAL A C 1
ATOM 664 O O . VAL A 1 84 ? 2.146 -0.205 -18.294 1.00 43.41 84 VAL A O 1
ATOM 667 N N . ALA A 1 85 ? 3.504 -0.246 -20.069 1.00 50.25 85 ALA A N 1
ATOM 668 C CA . ALA A 1 85 ? 4.729 -0.416 -19.276 1.00 50.25 85 ALA A CA 1
ATOM 669 C C . ALA A 1 85 ? 4.951 0.656 -18.178 1.00 50.25 85 ALA A C 1
ATOM 671 O O . ALA A 1 85 ? 5.262 0.277 -17.049 1.00 50.25 85 ALA A O 1
ATOM 672 N N . PRO A 1 86 ? 4.763 1.971 -18.431 1.00 50.56 86 PRO A N 1
ATOM 673 C CA . PRO A 1 86 ? 4.915 2.961 -17.365 1.00 50.56 86 PRO A CA 1
ATOM 674 C C . PRO A 1 86 ? 3.756 2.917 -16.359 1.00 50.56 86 PRO A C 1
ATOM 676 O O . PRO A 1 86 ? 3.974 3.153 -15.176 1.00 50.56 86 PRO A O 1
ATOM 679 N N . ILE A 1 87 ? 2.536 2.566 -16.789 1.00 57.06 87 ILE A N 1
ATOM 680 C CA . ILE A 1 87 ? 1.370 2.520 -15.893 1.00 57.06 87 ILE A CA 1
ATOM 681 C C . ILE A 1 87 ? 1.519 1.385 -14.881 1.00 57.06 87 ILE A C 1
ATOM 683 O O . ILE A 1 87 ? 1.251 1.605 -13.704 1.00 57.06 87 ILE A O 1
ATOM 687 N N . GLU A 1 88 ? 1.977 0.199 -15.289 1.00 63.84 88 GLU A N 1
ATOM 688 C CA . GLU A 1 88 ? 2.125 -0.937 -14.371 1.00 63.84 88 GLU A CA 1
ATOM 689 C C . GLU A 1 88 ? 3.157 -0.643 -13.277 1.00 63.84 88 GLU A C 1
ATOM 691 O O . GLU A 1 88 ? 2.824 -0.707 -12.093 1.00 63.84 88 GLU A O 1
ATOM 696 N N . ALA A 1 89 ? 4.370 -0.220 -13.640 1.00 62.66 89 ALA A N 1
ATOM 697 C CA . ALA A 1 89 ? 5.428 0.036 -12.664 1.00 62.66 89 ALA A CA 1
ATOM 698 C C . ALA A 1 89 ? 5.127 1.226 -11.739 1.00 62.66 89 ALA A C 1
ATOM 700 O O . ALA A 1 89 ? 5.343 1.139 -10.529 1.00 62.66 89 ALA A O 1
ATOM 701 N N . THR A 1 90 ? 4.580 2.321 -12.278 1.00 67.06 90 THR A N 1
ATOM 702 C CA . THR A 1 90 ? 4.157 3.468 -11.466 1.00 67.06 90 THR A CA 1
ATOM 703 C C . THR A 1 90 ? 3.004 3.095 -10.535 1.00 67.06 90 THR A C 1
ATOM 705 O O . THR A 1 90 ? 3.009 3.511 -9.381 1.00 67.06 90 THR A O 1
ATOM 708 N N . THR A 1 91 ? 2.063 2.251 -10.972 1.00 71.44 91 THR A N 1
ATOM 709 C CA . THR A 1 91 ? 0.971 1.770 -10.109 1.00 71.44 91 THR A CA 1
ATOM 710 C C . THR A 1 91 ? 1.497 0.902 -8.967 1.00 71.44 91 THR A C 1
ATOM 712 O O . THR A 1 91 ? 1.074 1.090 -7.829 1.00 71.44 91 THR A O 1
ATOM 715 N N . PHE A 1 92 ? 2.439 -0.011 -9.234 1.00 68.06 92 PHE A N 1
ATOM 716 C CA . PHE A 1 92 ? 3.048 -0.838 -8.186 1.00 68.06 92 PHE A CA 1
ATOM 717 C C . PHE A 1 92 ? 3.810 -0.000 -7.154 1.00 68.06 92 PHE A C 1
ATOM 719 O O . PHE A 1 92 ? 3.655 -0.233 -5.957 1.00 68.06 92 PHE A O 1
ATOM 726 N N . ALA A 1 93 ? 4.588 0.990 -7.598 1.00 63.44 93 ALA A N 1
ATOM 727 C CA . ALA A 1 93 ? 5.327 1.873 -6.699 1.00 63.44 93 ALA A CA 1
ATOM 728 C C . ALA A 1 93 ? 4.394 2.750 -5.846 1.00 63.44 93 ALA A C 1
ATOM 730 O O . ALA A 1 93 ? 4.565 2.818 -4.633 1.00 63.44 93 ALA A O 1
ATOM 731 N N . ILE A 1 94 ? 3.361 3.346 -6.456 1.00 66.12 94 ILE A N 1
ATOM 732 C CA . ILE A 1 94 ? 2.356 4.146 -5.737 1.00 66.12 94 ILE A CA 1
ATOM 733 C C . ILE A 1 94 ? 1.609 3.287 -4.712 1.00 66.12 94 ILE A C 1
ATOM 735 O O . ILE A 1 94 ? 1.394 3.729 -3.588 1.00 66.12 94 ILE A O 1
ATOM 739 N N . ALA A 1 95 ? 1.220 2.060 -5.072 1.00 68.56 95 ALA A N 1
ATOM 740 C CA . ALA A 1 95 ? 0.529 1.160 -4.153 1.00 68.56 95 ALA A CA 1
ATOM 741 C C . ALA A 1 95 ? 1.418 0.761 -2.967 1.00 68.56 95 ALA A C 1
ATOM 743 O O . ALA A 1 95 ? 0.944 0.750 -1.833 1.00 68.56 95 ALA A O 1
ATOM 744 N N . ALA A 1 96 ? 2.700 0.475 -3.216 1.00 73.88 96 ALA A N 1
ATOM 745 C CA . ALA A 1 96 ? 3.652 0.176 -2.155 1.00 73.88 96 ALA A CA 1
ATOM 746 C C . ALA A 1 96 ? 3.812 1.372 -1.201 1.00 73.88 96 ALA A C 1
ATOM 748 O O . ALA A 1 96 ? 3.631 1.222 0.004 1.00 73.88 96 ALA A O 1
ATOM 749 N N . ASP A 1 97 ? 4.066 2.571 -1.726 1.00 70.00 97 ASP A N 1
ATOM 750 C CA . ASP A 1 97 ? 4.258 3.764 -0.895 1.00 70.00 97 ASP A CA 1
ATOM 751 C C . ASP A 1 97 ? 2.979 4.147 -0.116 1.00 70.00 97 ASP A C 1
ATOM 753 O O . ASP A 1 97 ? 3.075 4.509 1.057 1.00 70.00 97 ASP A O 1
ATOM 757 N N . ALA A 1 98 ? 1.786 4.012 -0.712 1.00 70.25 98 ALA A N 1
ATOM 758 C CA . ALA A 1 98 ? 0.512 4.294 -0.042 1.00 70.25 98 ALA A CA 1
ATOM 759 C C . ALA A 1 98 ? 0.235 3.328 1.123 1.00 70.25 98 ALA A C 1
ATOM 761 O O . ALA A 1 98 ? -0.165 3.747 2.207 1.00 70.25 98 ALA A O 1
ATOM 762 N N . TRP A 1 99 ? 0.502 2.034 0.938 1.00 78.94 99 TRP A N 1
ATOM 763 C CA . TRP A 1 99 ? 0.341 1.041 2.004 1.00 78.94 99 TRP A CA 1
ATOM 764 C C . TRP A 1 99 ? 1.360 1.221 3.137 1.00 78.94 99 TRP A C 1
ATOM 766 O O . TRP A 1 99 ? 1.043 0.925 4.289 1.00 78.94 99 TRP A O 1
ATOM 776 N N . ALA A 1 100 ? 2.559 1.735 2.842 1.00 82.75 100 ALA A N 1
ATOM 777 C CA . ALA A 1 100 ? 3.534 2.084 3.873 1.00 82.75 100 ALA A CA 1
ATOM 778 C C . ALA A 1 100 ? 3.060 3.262 4.748 1.00 82.75 100 ALA A C 1
ATOM 780 O O . ALA A 1 100 ? 3.310 3.252 5.954 1.00 82.75 100 ALA A O 1
ATOM 781 N N . MET A 1 101 ? 2.335 4.237 4.180 1.00 86.19 101 MET A N 1
ATOM 782 C CA . MET A 1 101 ? 1.733 5.342 4.945 1.00 86.19 101 MET A CA 1
ATOM 783 C C . MET A 1 101 ? 0.670 4.827 5.918 1.00 86.19 101 MET A C 1
ATOM 785 O O . MET A 1 101 ? 0.763 5.079 7.119 1.00 86.19 101 MET A O 1
ATOM 789 N N . ASP A 1 102 ? -0.289 4.043 5.413 1.00 87.38 102 ASP A N 1
ATOM 790 C CA . ASP A 1 102 ? -1.345 3.444 6.238 1.00 87.38 102 ASP A CA 1
ATOM 791 C C . ASP A 1 102 ? -0.742 2.601 7.374 1.00 87.38 102 ASP A C 1
ATOM 793 O O . ASP A 1 102 ? -1.172 2.676 8.528 1.00 87.38 102 ASP A O 1
ATOM 797 N N . LEU A 1 103 ? 0.300 1.819 7.067 1.00 86.00 103 LEU A N 1
ATOM 798 C CA . LEU A 1 103 ? 1.016 1.016 8.053 1.00 86.00 103 LEU A CA 1
ATOM 799 C C . LEU A 1 103 ? 1.681 1.888 9.128 1.00 86.00 103 LEU A C 1
ATOM 801 O O . LEU A 1 103 ? 1.570 1.564 10.310 1.00 86.00 103 LEU A O 1
ATOM 805 N N . ALA A 1 104 ? 2.336 2.987 8.748 1.00 90.06 104 ALA A N 1
ATOM 806 C CA . ALA A 1 104 ? 2.960 3.908 9.695 1.00 90.06 104 ALA A CA 1
ATOM 807 C C . ALA A 1 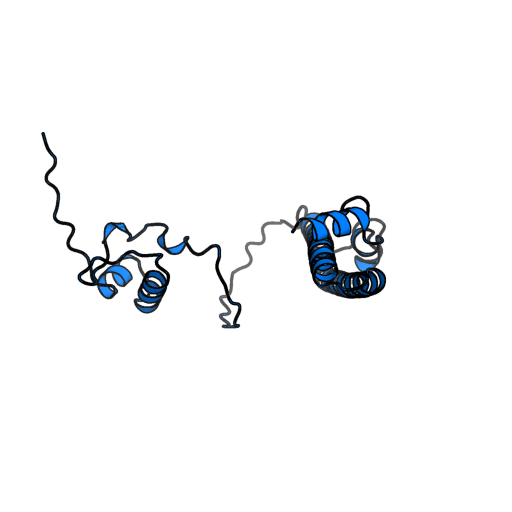104 ? 1.932 4.515 10.660 1.00 90.06 104 ALA A C 1
ATOM 809 O O . ALA A 1 104 ? 2.141 4.470 11.874 1.00 90.06 104 ALA A O 1
ATOM 810 N N . VAL A 1 105 ? 0.798 4.998 10.143 1.00 89.31 105 VAL A N 1
ATOM 811 C CA . VAL A 1 105 ? -0.298 5.550 10.958 1.00 89.31 105 VAL A CA 1
ATOM 812 C C . VAL A 1 105 ? -0.845 4.497 11.925 1.00 89.31 105 VAL A C 1
ATOM 814 O O . VAL A 1 105 ? -0.999 4.766 13.118 1.00 89.31 105 VAL A O 1
ATOM 817 N N . ILE A 1 106 ? -1.081 3.267 11.451 1.00 88.75 106 ILE A N 1
ATOM 818 C CA . ILE A 1 106 ? -1.563 2.164 12.294 1.00 88.75 106 ILE A CA 1
ATOM 819 C C . ILE A 1 106 ? -0.564 1.850 13.412 1.00 88.75 106 ILE A C 1
ATOM 821 O O . ILE A 1 106 ? -0.971 1.742 14.567 1.00 88.75 106 ILE A O 1
ATOM 825 N N . LEU A 1 107 ? 0.727 1.705 13.102 1.00 88.25 107 LEU A N 1
ATOM 826 C CA . LEU A 1 107 ? 1.752 1.359 14.092 1.00 88.25 107 LEU A CA 1
ATOM 827 C C . LEU A 1 107 ? 1.874 2.435 15.176 1.00 88.25 107 LEU A C 1
ATOM 829 O O . LEU A 1 107 ? 1.861 2.105 16.363 1.00 88.25 107 LEU A O 1
ATOM 833 N N . LEU A 1 108 ? 1.927 3.708 14.779 1.00 92.12 108 LEU A N 1
ATOM 834 C CA . LEU A 1 108 ? 1.990 4.830 15.716 1.00 92.12 108 LEU A CA 1
ATOM 835 C C . LEU A 1 108 ? 0.750 4.876 16.615 1.00 92.12 108 LEU A C 1
ATOM 837 O O . LEU A 1 108 ? 0.875 5.030 17.829 1.00 92.12 108 LEU A O 1
ATOM 841 N N . ARG A 1 109 ? -0.443 4.634 16.058 1.00 88.81 109 ARG A N 1
ATOM 842 C CA . ARG A 1 109 ? -1.687 4.555 16.836 1.00 88.81 109 ARG A CA 1
ATOM 843 C C . ARG A 1 109 ? -1.671 3.429 17.873 1.00 88.81 109 ARG A C 1
ATOM 845 O O . ARG A 1 109 ? -2.235 3.573 18.953 1.00 88.81 109 ARG A O 1
ATOM 852 N N . GLN A 1 110 ? -1.029 2.303 17.566 1.00 90.00 110 GLN A N 1
ATOM 853 C CA . GLN A 1 110 ? -0.864 1.199 18.519 1.00 90.00 110 GLN A CA 1
ATOM 854 C C . GLN A 1 110 ? 0.187 1.496 19.608 1.00 90.00 110 GLN A C 1
ATOM 856 O O . GLN A 1 110 ? 0.483 0.625 20.424 1.00 90.00 110 GLN A O 1
ATOM 861 N N . GLY A 1 111 ? 0.761 2.705 19.636 1.00 88.69 111 GLY A N 1
ATOM 862 C CA . GLY A 1 111 ? 1.778 3.104 20.605 1.00 88.69 111 GLY A CA 1
ATOM 863 C C . GLY A 1 111 ? 3.159 2.516 20.317 1.00 88.69 111 GLY A C 1
ATOM 864 O O . GLY A 1 111 ? 4.011 2.498 21.205 1.00 88.69 111 GLY A O 1
ATOM 865 N N . ILE A 1 112 ? 3.395 2.014 19.099 1.00 90.06 112 ILE A N 1
ATOM 866 C CA . ILE A 1 112 ? 4.722 1.550 18.693 1.00 90.06 112 ILE A CA 1
ATOM 867 C C . ILE A 1 112 ? 5.652 2.768 18.583 1.00 90.06 112 ILE A C 1
ATOM 869 O O . ILE A 1 112 ? 5.292 3.734 17.906 1.00 90.06 112 ILE A O 1
ATOM 873 N N . PRO A 1 113 ? 6.849 2.740 19.205 1.00 93.19 113 PRO A N 1
ATOM 874 C CA . PRO A 1 113 ? 7.809 3.833 19.093 1.00 93.19 113 PRO A CA 1
ATOM 875 C C . PRO A 1 113 ? 8.168 4.133 17.638 1.00 93.19 113 PRO A C 1
ATOM 877 O O . PRO A 1 113 ? 8.305 3.216 16.822 1.00 93.19 113 PRO A O 1
ATOM 880 N N . LYS A 1 114 ? 8.374 5.414 17.325 1.00 89.94 114 LYS A N 1
ATOM 881 C CA . LYS A 1 114 ? 8.663 5.904 15.972 1.00 89.94 114 LYS A CA 1
ATOM 882 C C . LYS A 1 114 ? 9.821 5.161 15.312 1.00 89.94 114 LYS A C 1
ATOM 884 O O . LYS A 1 114 ? 9.706 4.757 14.161 1.00 89.94 114 LYS A O 1
ATOM 889 N N . GLU A 1 115 ? 10.910 4.933 16.038 1.00 91.44 115 GLU A N 1
ATOM 890 C CA . GLU A 1 115 ? 12.103 4.253 15.528 1.00 91.44 115 GLU A CA 1
ATOM 891 C C . GLU A 1 115 ? 11.799 2.797 15.137 1.00 91.44 115 GLU A C 1
ATOM 893 O O . GLU A 1 115 ? 12.273 2.299 14.115 1.00 91.44 115 GLU A O 1
ATOM 898 N N . ALA A 1 116 ? 10.954 2.113 15.915 1.00 86.00 116 ALA A N 1
ATOM 899 C CA . ALA A 1 116 ? 10.514 0.757 15.603 1.00 86.00 116 ALA A CA 1
ATOM 900 C C . ALA A 1 116 ? 9.541 0.745 14.412 1.00 86.00 116 ALA A C 1
ATOM 902 O O . ALA A 1 116 ? 9.680 -0.088 13.514 1.00 86.00 116 ALA A O 1
ATOM 903 N N . ALA A 1 117 ? 8.599 1.693 14.361 1.00 87.56 117 ALA A N 1
ATOM 904 C CA . ALA A 1 117 ? 7.682 1.848 13.235 1.00 87.56 117 ALA A CA 1
ATOM 905 C C . ALA A 1 117 ? 8.436 2.140 11.926 1.00 87.56 117 ALA A C 1
ATOM 907 O O . ALA A 1 117 ? 8.119 1.551 10.894 1.00 87.56 117 ALA A O 1
ATOM 908 N N . GLN A 1 118 ? 9.484 2.969 11.981 1.00 90.62 118 GLN A N 1
ATOM 909 C CA . GLN A 1 118 ? 10.394 3.236 10.867 1.00 90.62 118 GLN A CA 1
ATOM 910 C C . GLN A 1 118 ? 11.063 1.964 10.355 1.00 90.62 118 GLN A C 1
ATOM 912 O O . GLN A 1 118 ? 11.018 1.697 9.154 1.00 90.62 118 GLN A O 1
ATOM 917 N N . GLY A 1 119 ? 11.633 1.158 11.254 1.00 85.69 119 GLY A N 1
ATOM 918 C CA . GLY A 1 119 ? 12.252 -0.115 10.889 1.00 85.69 119 GLY A CA 1
ATOM 919 C C . GLY A 1 119 ? 11.268 -1.079 10.219 1.00 85.69 119 GLY A C 1
ATOM 920 O O . GLY A 1 119 ? 11.590 -1.676 9.191 1.00 85.69 119 GLY A O 1
ATOM 921 N N . ILE A 1 120 ? 10.047 -1.187 10.754 1.00 87.12 120 ILE A N 1
ATOM 922 C CA . ILE A 1 120 ? 8.993 -2.048 10.196 1.00 87.12 120 ILE A CA 1
ATOM 923 C C . ILE A 1 120 ? 8.555 -1.555 8.812 1.00 87.12 120 ILE A C 1
ATOM 925 O O . ILE A 1 120 ? 8.498 -2.353 7.876 1.00 87.12 120 ILE A O 1
ATOM 929 N N . CYS A 1 121 ? 8.281 -0.257 8.659 1.00 88.44 121 CYS A N 1
ATOM 930 C CA . CYS A 1 121 ? 7.856 0.318 7.381 1.00 88.44 121 CYS A CA 1
ATOM 931 C C . CYS A 1 121 ? 8.950 0.178 6.318 1.00 88.44 121 CYS A C 1
ATOM 933 O O . CYS A 1 121 ? 8.655 -0.207 5.190 1.00 88.44 121 CYS A O 1
ATOM 935 N N . ALA A 1 122 ? 10.216 0.407 6.682 1.00 88.31 122 ALA A N 1
ATOM 936 C CA . ALA A 1 122 ? 11.348 0.231 5.778 1.00 88.31 122 ALA A CA 1
ATOM 937 C C . ALA A 1 122 ? 11.488 -1.226 5.307 1.00 88.31 122 ALA A C 1
ATOM 939 O O . ALA A 1 122 ? 11.646 -1.472 4.111 1.00 88.31 122 ALA A O 1
ATOM 940 N N . ALA A 1 123 ? 11.380 -2.196 6.221 1.00 85.56 123 ALA A N 1
ATOM 941 C CA . ALA A 1 123 ? 11.453 -3.616 5.879 1.00 85.56 123 ALA A CA 1
ATOM 942 C C . ALA A 1 123 ? 10.278 -4.058 4.992 1.00 85.56 123 ALA A C 1
ATOM 944 O O . ALA A 1 123 ? 10.477 -4.749 3.990 1.00 85.56 123 ALA A O 1
ATOM 945 N N . TRP A 1 124 ? 9.059 -3.632 5.332 1.00 88.38 124 TRP A N 1
ATOM 946 C CA . TRP A 1 124 ? 7.860 -3.917 4.549 1.00 88.38 124 TRP A CA 1
ATOM 947 C C . TRP A 1 124 ? 7.966 -3.331 3.136 1.00 88.38 124 TRP A C 1
ATOM 949 O O . TRP A 1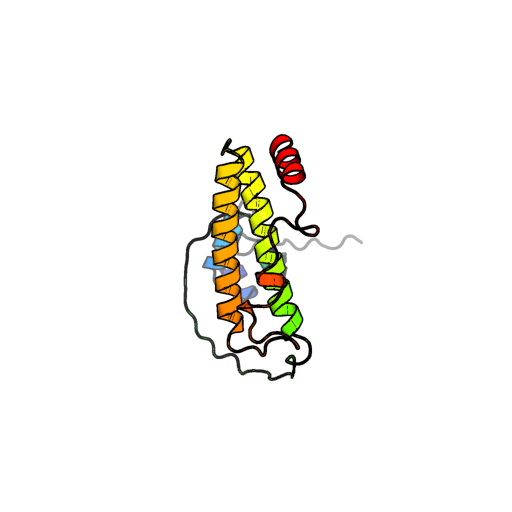 124 ? 7.719 -4.031 2.153 1.00 88.38 124 TRP A O 1
ATOM 959 N N . LEU A 1 125 ? 8.411 -2.077 3.022 1.00 88.06 125 LEU A N 1
ATOM 960 C CA . LEU A 1 125 ? 8.540 -1.393 1.742 1.00 88.06 125 LEU A CA 1
ATOM 961 C C . LEU A 1 125 ? 9.630 -2.021 0.870 1.00 88.06 125 LEU A C 1
ATOM 963 O O . LEU A 1 125 ? 9.420 -2.201 -0.328 1.00 88.06 125 LEU A O 1
ATOM 967 N N . ALA A 1 126 ? 10.764 -2.409 1.458 1.00 86.94 126 ALA A N 1
ATOM 968 C CA . ALA A 1 126 ? 11.811 -3.137 0.747 1.00 86.94 126 ALA A CA 1
ATOM 969 C C . ALA A 1 126 ? 11.276 -4.454 0.158 1.00 86.94 126 ALA A C 1
ATOM 971 O O . ALA A 1 126 ? 11.501 -4.741 -1.018 1.00 86.94 126 ALA A O 1
ATOM 972 N N . ALA A 1 127 ? 10.504 -5.218 0.938 1.00 84.44 127 ALA A N 1
ATOM 973 C CA . ALA A 1 127 ? 9.881 -6.453 0.467 1.00 84.44 127 ALA A CA 1
ATOM 974 C C . ALA A 1 127 ? 8.839 -6.201 -0.640 1.00 84.44 127 ALA A C 1
ATOM 976 O O . ALA A 1 127 ? 8.827 -6.909 -1.648 1.00 84.44 127 ALA A O 1
ATOM 977 N N . ALA A 1 128 ? 7.994 -5.176 -0.489 1.00 85.19 128 ALA A N 1
ATOM 978 C CA . ALA A 1 128 ? 6.990 -4.809 -1.487 1.00 85.19 128 ALA A CA 1
ATOM 979 C C . ALA A 1 128 ? 7.632 -4.379 -2.817 1.00 85.19 128 ALA A C 1
ATOM 981 O O . ALA A 1 128 ? 7.208 -4.818 -3.888 1.00 85.19 128 ALA A O 1
ATOM 982 N N . ARG A 1 129 ? 8.693 -3.567 -2.752 1.00 87.94 129 ARG A N 1
ATOM 983 C CA . ARG A 1 129 ? 9.449 -3.113 -3.925 1.00 87.94 129 ARG A CA 1
ATOM 984 C C . ARG A 1 129 ? 10.167 -4.264 -4.618 1.00 87.94 129 ARG A C 1
ATOM 986 O O . ARG A 1 129 ? 10.094 -4.348 -5.839 1.00 87.94 129 ARG A O 1
ATOM 993 N N . GLN A 1 130 ? 10.773 -5.186 -3.869 1.00 87.69 130 GLN A N 1
ATOM 994 C CA . GLN A 1 130 ? 11.364 -6.390 -4.457 1.00 87.69 130 GLN A CA 1
ATOM 995 C C . GLN A 1 130 ? 10.309 -7.236 -5.184 1.00 87.69 130 GLN A C 1
ATOM 997 O O . GLN A 1 130 ? 10.519 -7.617 -6.331 1.00 87.69 130 GLN A O 1
ATOM 1002 N N . GLY A 1 131 ? 9.143 -7.461 -4.569 1.00 85.25 131 GLY A N 1
ATOM 1003 C CA . GLY A 1 131 ? 8.048 -8.188 -5.216 1.00 85.25 131 GLY A CA 1
ATOM 1004 C C . GLY A 1 131 ? 7.550 -7.509 -6.499 1.00 85.25 131 GLY A C 1
ATOM 1005 O O . GLY A 1 131 ? 7.239 -8.185 -7.478 1.00 85.25 131 GLY A O 1
ATOM 1006 N N . ALA A 1 132 ? 7.514 -6.174 -6.531 1.00 86.50 132 ALA A N 1
ATOM 1007 C CA . ALA A 1 132 ? 7.177 -5.423 -7.738 1.00 86.50 132 ALA A CA 1
ATOM 1008 C C . ALA A 1 132 ? 8.247 -5.564 -8.834 1.00 86.50 132 ALA A C 1
ATOM 1010 O O . ALA A 1 132 ? 7.905 -5.791 -9.993 1.00 86.50 132 ALA A O 1
ATOM 1011 N N . VAL A 1 133 ? 9.531 -5.488 -8.476 1.00 87.00 133 VAL A N 1
ATOM 1012 C CA . VAL A 1 133 ? 10.649 -5.724 -9.403 1.00 87.00 133 VAL A CA 1
ATOM 1013 C C . VAL A 1 133 ? 10.581 -7.134 -9.993 1.00 87.00 133 VAL A C 1
ATOM 1015 O O . VAL A 1 133 ? 10.721 -7.293 -11.205 1.00 87.00 133 VAL A O 1
ATOM 1018 N N . ASP A 1 134 ? 10.294 -8.147 -9.175 1.00 86.81 134 ASP A N 1
ATOM 1019 C CA . ASP A 1 134 ? 10.179 -9.538 -9.625 1.00 86.81 134 ASP A CA 1
ATOM 1020 C C . ASP A 1 134 ? 9.037 -9.726 -10.638 1.00 86.81 134 ASP A C 1
ATOM 1022 O O . ASP A 1 134 ? 9.188 -10.467 -11.613 1.00 86.81 134 ASP A O 1
ATOM 1026 N N . CYS A 1 135 ? 7.910 -9.029 -10.449 1.00 85.50 135 CYS A N 1
ATOM 1027 C CA . CYS A 1 135 ? 6.799 -9.004 -11.407 1.00 85.50 135 CYS A CA 1
ATOM 1028 C C . CYS A 1 135 ? 7.174 -8.335 -12.740 1.00 85.50 135 CYS A C 1
ATOM 1030 O O . CYS A 1 135 ? 6.599 -8.669 -13.774 1.00 85.50 135 CYS A O 1
ATOM 1032 N N . LEU A 1 136 ? 8.130 -7.404 -12.725 1.00 86.50 136 LEU A N 1
ATOM 1033 C CA . LEU A 1 136 ? 8.556 -6.617 -13.885 1.00 86.50 136 LEU A CA 1
ATOM 1034 C C . LEU A 1 136 ? 9.818 -7.162 -14.568 1.00 86.50 136 LEU A C 1
ATOM 1036 O O . LEU A 1 136 ? 10.288 -6.560 -15.530 1.00 86.50 136 LEU A O 1
ATOM 1040 N N . LYS A 1 137 ? 10.374 -8.291 -14.118 1.00 86.56 137 LYS A N 1
ATOM 1041 C CA . LYS A 1 137 ? 11.656 -8.826 -14.620 1.00 86.56 137 LYS A CA 1
ATOM 1042 C C . LYS A 1 137 ? 11.708 -9.058 -16.137 1.00 86.56 137 LYS A C 1
ATOM 1044 O O . LYS A 1 137 ? 12.776 -8.955 -16.730 1.00 86.56 137 LYS A O 1
ATOM 1049 N N . ASP A 1 138 ? 10.563 -9.355 -16.753 1.00 87.62 138 ASP A N 1
ATOM 1050 C CA . ASP A 1 138 ? 10.434 -9.607 -18.194 1.00 87.62 138 ASP A CA 1
ATOM 1051 C C . ASP A 1 138 ? 9.976 -8.354 -18.974 1.00 87.62 138 ASP A C 1
ATOM 1053 O O . ASP A 1 138 ? 9.852 -8.378 -20.201 1.00 87.62 138 ASP A O 1
ATOM 1057 N N . VAL A 1 139 ? 9.714 -7.247 -18.271 1.00 86.81 139 VAL A N 1
ATOM 1058 C CA . VAL A 1 139 ? 9.348 -5.954 -18.854 1.00 86.81 139 VAL A CA 1
ATOM 1059 C C . VAL A 1 139 ? 10.628 -5.148 -19.086 1.00 86.81 139 VAL A C 1
ATOM 1061 O O . VAL A 1 139 ? 11.385 -4.943 -18.136 1.00 86.81 139 VAL A O 1
ATOM 1064 N N . PRO A 1 140 ? 10.877 -4.635 -20.307 1.00 87.31 140 PRO A N 1
ATOM 1065 C CA . PRO A 1 140 ? 12.039 -3.796 -20.570 1.00 87.31 140 PRO A CA 1
ATOM 1066 C C . PRO A 1 140 ? 12.118 -2.629 -19.585 1.00 87.31 140 PRO A C 1
ATOM 1068 O O . PRO A 1 140 ? 11.133 -1.916 -19.379 1.00 87.31 140 PRO A O 1
ATOM 1071 N N . ALA A 1 141 ? 13.292 -2.447 -18.985 1.00 85.81 141 ALA A N 1
ATOM 1072 C CA . ALA A 1 141 ? 13.540 -1.319 -18.106 1.00 85.81 141 ALA A CA 1
ATOM 1073 C C . ALA A 1 141 ? 13.439 0.004 -18.893 1.00 85.81 141 ALA A C 1
ATOM 1075 O O . ALA A 1 141 ? 13.725 0.041 -20.098 1.00 85.81 141 ALA A O 1
ATOM 1076 N N . PRO A 1 142 ? 13.023 1.099 -18.240 1.00 85.31 142 PRO A N 1
ATOM 1077 C CA . PRO A 1 142 ? 12.985 2.409 -18.871 1.00 85.31 142 PRO A CA 1
ATOM 1078 C C . PRO A 1 142 ? 14.393 2.878 -19.286 1.00 85.31 142 PRO A C 1
ATOM 1080 O O . PRO A 1 142 ? 15.394 2.439 -18.709 1.00 85.31 142 PRO A O 1
ATOM 1083 N N . PRO A 1 143 ? 14.497 3.783 -20.278 1.00 87.31 143 PRO A N 1
ATOM 1084 C CA . PRO A 1 143 ? 15.782 4.297 -20.740 1.00 87.31 143 PRO A CA 1
ATOM 1085 C C . PRO A 1 143 ? 16.619 4.870 -19.591 1.00 87.31 143 PRO A C 1
ATOM 1087 O O . PRO A 1 143 ? 16.128 5.673 -18.803 1.00 87.31 143 PRO A O 1
ATOM 1090 N N . GLY A 1 144 ? 17.893 4.480 -19.528 1.00 89.19 144 GLY A N 1
ATOM 1091 C CA . GLY A 1 144 ? 18.822 4.930 -18.486 1.00 89.19 144 GLY A CA 1
ATOM 1092 C C . GLY A 1 144 ? 18.885 4.038 -17.243 1.00 89.19 144 GLY A C 1
ATOM 1093 O O . GLY A 1 144 ? 19.724 4.293 -16.385 1.00 89.19 144 GLY A O 1
ATOM 1094 N N . CYS A 1 145 ? 18.072 2.981 -17.158 1.00 88.44 145 CYS A N 1
ATOM 1095 C CA . CYS A 1 145 ? 18.168 1.963 -16.110 1.00 88.44 145 CYS A CA 1
ATOM 1096 C C . CYS A 1 145 ? 18.565 0.609 -16.713 1.00 88.44 145 CYS A C 1
ATOM 1098 O O . CYS A 1 145 ? 18.021 0.204 -17.741 1.00 88.44 145 CYS A O 1
ATOM 1100 N N . GLY A 1 146 ? 19.487 -0.112 -16.067 1.00 89.69 146 GLY A N 1
ATOM 1101 C CA . GLY A 1 146 ? 19.837 -1.483 -16.446 1.00 89.69 146 GLY A CA 1
ATOM 1102 C C . GLY A 1 146 ? 18.757 -2.491 -16.047 1.00 89.69 146 GLY A C 1
ATOM 1103 O O . GLY A 1 146 ? 18.601 -3.530 -16.686 1.00 89.69 146 GLY A O 1
ATOM 1104 N N . SER A 1 147 ? 17.974 -2.169 -15.014 1.00 91.25 147 SER A N 1
ATOM 1105 C CA . SER A 1 147 ? 16.844 -2.970 -14.544 1.00 91.25 147 SER A CA 1
ATOM 1106 C C . SER A 1 147 ? 15.805 -2.115 -13.814 1.00 91.25 147 SER A C 1
ATOM 1108 O O . SER A 1 147 ? 16.066 -0.973 -13.434 1.00 91.25 147 SER A O 1
ATOM 1110 N N . TRP A 1 148 ? 14.628 -2.689 -13.549 1.00 87.69 148 TRP A N 1
ATOM 1111 C CA . TRP A 1 148 ? 13.638 -2.058 -12.674 1.00 87.69 148 TRP A CA 1
ATOM 1112 C C . TRP A 1 148 ? 14.121 -1.910 -11.226 1.00 87.69 148 TRP A C 1
ATOM 1114 O O . TRP A 1 148 ? 13.695 -0.976 -10.557 1.00 87.69 148 TRP A O 1
ATOM 1124 N N . ALA A 1 149 ? 15.048 -2.752 -10.754 1.00 90.25 149 ALA A N 1
ATOM 1125 C CA . ALA A 1 149 ? 15.608 -2.644 -9.404 1.00 90.25 149 ALA A CA 1
ATOM 1126 C C . ALA A 1 149 ? 16.380 -1.333 -9.177 1.00 90.25 149 ALA A C 1
ATOM 1128 O O . ALA A 1 149 ? 16.456 -0.845 -8.055 1.00 90.25 149 ALA A O 1
ATOM 1129 N N . GLU A 1 150 ? 16.939 -0.757 -10.241 1.00 89.44 150 GLU A N 1
ATOM 1130 C CA . GLU A 1 150 ? 17.699 0.498 -10.199 1.00 89.44 150 GLU A CA 1
ATOM 1131 C C . GLU A 1 150 ? 16.805 1.734 -10.338 1.00 89.44 150 GLU A C 1
ATOM 1133 O O . GLU A 1 150 ? 17.244 2.860 -10.098 1.00 89.44 150 GLU A O 1
ATOM 1138 N N . HIS A 1 151 ? 15.550 1.546 -10.747 1.00 88.38 151 HIS A N 1
ATOM 1139 C CA . HIS A 1 151 ? 14.676 2.655 -11.084 1.00 88.38 151 HIS A CA 1
ATOM 1140 C C . HIS A 1 151 ? 14.341 3.495 -9.835 1.00 88.38 151 HIS A C 1
ATOM 1142 O O . HIS A 1 151 ? 13.981 2.920 -8.803 1.00 88.38 151 HIS A O 1
ATOM 1148 N N . PRO A 1 152 ? 14.360 4.844 -9.915 1.00 85.94 152 PRO A N 1
ATOM 1149 C CA . PRO A 1 152 ? 14.097 5.728 -8.775 1.00 85.94 152 PRO A CA 1
ATOM 1150 C C . PRO A 1 152 ? 12.798 5.441 -8.018 1.00 85.94 152 PRO A C 1
ATOM 1152 O O . PRO A 1 152 ? 12.742 5.628 -6.810 1.00 85.94 152 PRO A O 1
ATOM 1155 N N . LEU A 1 153 ? 11.763 4.932 -8.694 1.00 82.06 153 LEU A N 1
ATOM 1156 C CA . LEU A 1 153 ? 10.510 4.533 -8.034 1.00 82.06 153 LEU A CA 1
ATOM 1157 C C . LEU A 1 153 ? 10.689 3.414 -6.993 1.00 82.06 153 LEU A C 1
ATOM 1159 O O . LEU A 1 153 ? 9.924 3.349 -6.038 1.00 82.06 153 LEU A O 1
ATOM 1163 N N . PHE A 1 154 ? 11.678 2.538 -7.167 1.00 86.38 154 PHE A N 1
ATOM 1164 C CA . PHE A 1 154 ? 11.956 1.431 -6.249 1.00 86.38 154 PHE A CA 1
ATOM 1165 C C . PHE A 1 154 ? 13.150 1.721 -5.328 1.00 86.38 154 PHE A C 1
ATOM 1167 O O . PHE A 1 154 ? 13.315 1.064 -4.303 1.00 86.38 154 PHE A O 1
ATOM 1174 N N . THR A 1 155 ? 13.965 2.731 -5.631 1.00 86.25 155 THR A N 1
ATOM 1175 C CA . THR A 1 155 ? 15.164 3.062 -4.843 1.00 86.25 155 THR A CA 1
ATOM 1176 C C . THR A 1 155 ? 15.031 4.338 -4.018 1.00 86.25 155 THR A C 1
ATOM 1178 O O . THR A 1 155 ? 15.802 4.525 -3.078 1.00 86.25 155 THR A O 1
ATOM 1181 N N . ALA A 1 156 ? 14.050 5.201 -4.304 1.00 85.19 156 ALA A N 1
ATOM 1182 C CA . ALA A 1 156 ? 13.872 6.454 -3.579 1.00 85.19 156 ALA A CA 1
ATOM 1183 C C . ALA A 1 156 ? 13.656 6.215 -2.073 1.00 85.19 156 ALA A C 1
ATOM 1185 O O . ALA A 1 156 ? 12.902 5.306 -1.698 1.00 85.19 156 ALA A O 1
ATOM 1186 N N . PRO A 1 157 ? 14.274 7.033 -1.201 1.00 85.12 157 PRO A N 1
ATOM 1187 C CA . PRO A 1 157 ? 14.046 6.945 0.234 1.00 85.12 157 PRO A CA 1
ATOM 1188 C C . PRO A 1 157 ? 12.566 7.186 0.545 1.00 85.12 157 PRO A C 1
ATOM 1190 O O . PRO A 1 157 ? 11.898 7.963 -0.137 1.00 85.12 157 PRO A O 1
ATOM 1193 N N . TRP A 1 158 ? 12.059 6.505 1.568 1.00 85.81 158 TRP A N 1
ATOM 1194 C CA . TRP A 1 158 ? 10.700 6.686 2.064 1.00 85.81 158 TRP A CA 1
ATOM 1195 C C . TRP A 1 158 ? 10.742 7.083 3.548 1.00 85.81 158 TRP A C 1
ATOM 1197 O O . TRP A 1 158 ? 11.545 6.522 4.299 1.00 85.81 158 TRP A O 1
ATOM 1207 N N . PRO A 1 159 ? 9.888 8.014 3.995 1.00 85.00 159 PRO A N 1
ATOM 1208 C CA . PRO A 1 159 ? 8.934 8.759 3.181 1.00 85.00 159 PRO A CA 1
ATOM 1209 C C . PRO A 1 159 ? 9.629 9.829 2.312 1.00 85.00 159 PRO A C 1
ATOM 1211 O O . PRO A 1 159 ? 10.711 10.315 2.641 1.00 85.00 159 PRO A O 1
ATOM 1214 N N . ASN A 1 160 ? 9.027 10.156 1.169 1.00 78.12 160 ASN A N 1
ATOM 1215 C CA . ASN A 1 160 ? 9.465 11.201 0.241 1.00 78.12 160 ASN A CA 1
ATOM 1216 C C . ASN A 1 160 ? 8.388 12.290 0.098 1.00 78.12 160 ASN A C 1
ATOM 1218 O O . ASN A 1 160 ? 7.282 12.163 0.613 1.00 78.12 160 ASN A O 1
ATOM 1222 N N . ALA A 1 161 ? 8.689 13.347 -0.663 1.00 68.75 161 ALA A N 1
ATOM 1223 C CA . ALA A 1 161 ? 7.784 14.484 -0.856 1.00 68.75 161 ALA A CA 1
ATOM 1224 C C . ALA A 1 161 ? 6.377 14.108 -1.367 1.00 68.75 161 ALA A C 1
ATOM 1226 O O . ALA A 1 161 ? 5.437 14.862 -1.142 1.00 68.75 161 ALA A O 1
ATOM 1227 N N . SER A 1 162 ? 6.218 12.964 -2.043 1.00 69.12 162 SER A N 1
ATOM 1228 C CA . SER A 1 162 ? 4.918 12.485 -2.531 1.00 69.12 162 SER A CA 1
ATOM 1229 C C . SER A 1 162 ? 4.164 11.588 -1.545 1.00 69.12 162 SER A C 1
ATOM 1231 O O . SER A 1 162 ? 2.949 11.468 -1.659 1.00 69.12 162 SER A O 1
ATOM 1233 N N . SER A 1 163 ? 4.853 11.002 -0.563 1.00 73.31 163 SER A N 1
ATOM 1234 C CA . SER A 1 163 ? 4.256 10.148 0.471 1.00 73.31 163 SER A CA 1
ATOM 1235 C C . SER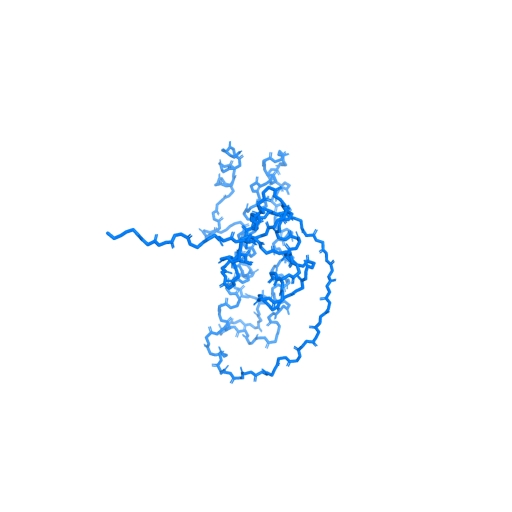 A 1 163 ? 4.071 10.861 1.818 1.00 73.31 163 SER A C 1
ATOM 1237 O O . SER A 1 163 ? 3.662 10.225 2.779 1.00 73.31 163 SER A O 1
ATOM 1239 N N . GLY A 1 164 ? 4.407 12.151 1.920 1.00 84.25 164 GLY A N 1
ATOM 1240 C CA . GLY A 1 164 ? 4.338 12.926 3.165 1.00 84.25 164 GLY A CA 1
ATOM 1241 C C . GLY A 1 164 ? 5.581 12.781 4.044 1.00 84.25 164 GLY A C 1
ATOM 1242 O O . GLY A 1 164 ? 6.646 12.363 3.595 1.00 84.25 164 GLY A O 1
ATOM 1243 N N . THR A 1 165 ? 5.469 13.165 5.309 1.00 91.44 165 THR A N 1
ATOM 1244 C CA . THR A 1 165 ? 6.544 13.099 6.301 1.00 91.44 165 THR A CA 1
ATOM 1245 C C . THR A 1 165 ? 6.110 12.301 7.524 1.00 91.44 165 THR A C 1
ATOM 1247 O O . THR A 1 165 ? 4.926 12.131 7.796 1.00 91.44 165 THR A O 1
ATOM 1250 N N . TRP A 1 166 ? 7.076 11.863 8.335 1.00 90.88 166 TRP A N 1
ATOM 1251 C CA . TRP A 1 166 ? 6.758 11.251 9.628 1.00 90.88 166 TRP A CA 1
ATOM 1252 C C . TRP A 1 166 ? 5.947 12.169 10.548 1.00 90.88 166 TRP A C 1
ATOM 1254 O O . TRP A 1 166 ? 5.141 11.663 11.318 1.00 90.88 166 TRP A O 1
ATOM 1264 N N . ALA A 1 167 ? 6.138 13.488 10.453 1.00 91.12 167 ALA A N 1
ATOM 1265 C CA . ALA A 1 167 ? 5.339 14.443 11.214 1.00 91.12 167 ALA A CA 1
ATOM 1266 C C . ALA A 1 167 ? 3.867 14.429 10.766 1.00 91.12 167 ALA A C 1
ATOM 1268 O O . ALA A 1 167 ? 2.978 14.508 11.611 1.00 91.12 167 ALA A O 1
ATOM 1269 N N . ASP A 1 168 ? 3.610 14.263 9.465 1.00 90.50 168 ASP A N 1
ATOM 1270 C CA . ASP A 1 168 ? 2.249 14.127 8.936 1.00 90.50 168 ASP A CA 1
ATOM 1271 C C . ASP A 1 168 ? 1.586 12.846 9.462 1.00 90.50 168 ASP A C 1
ATOM 1273 O O . ASP A 1 168 ? 0.445 12.884 9.918 1.00 90.50 168 ASP A O 1
ATOM 1277 N N . PHE A 1 169 ? 2.320 11.728 9.497 1.00 91.12 169 PHE A N 1
ATOM 1278 C CA . PHE A 1 169 ? 1.799 10.454 10.011 1.00 91.12 169 PHE A CA 1
ATOM 1279 C C . PHE A 1 169 ? 1.532 10.491 11.519 1.00 91.12 169 PHE A C 1
ATOM 1281 O O . PHE A 1 169 ? 0.541 9.933 11.983 1.00 91.12 169 PHE A O 1
ATOM 1288 N N . GLU A 1 170 ? 2.402 11.147 12.293 1.00 90.00 170 GLU A N 1
ATOM 1289 C CA . GLU A 1 170 ? 2.207 11.369 13.731 1.00 90.00 170 GLU A CA 1
ATOM 1290 C C . GLU A 1 170 ? 0.967 12.236 13.993 1.00 90.00 170 GLU A C 1
ATOM 1292 O O . GLU A 1 170 ? 0.170 11.916 14.877 1.00 90.00 170 GLU A O 1
ATOM 1297 N N . ALA A 1 171 ? 0.773 13.299 13.204 1.00 90.75 171 ALA A N 1
ATOM 1298 C CA . ALA A 1 171 ? -0.404 14.156 13.297 1.00 90.75 171 ALA A CA 1
ATOM 1299 C C . ALA A 1 171 ? -1.691 13.396 12.945 1.00 90.75 171 ALA A C 1
ATOM 1301 O O . ALA A 1 171 ? -2.686 13.511 13.657 1.00 90.75 171 ALA A O 1
ATOM 1302 N N . GLU A 1 172 ? -1.674 12.587 11.886 1.00 89.94 172 GLU A N 1
ATOM 1303 C CA . GLU A 1 172 ? -2.823 11.780 11.474 1.00 89.94 172 GLU A CA 1
ATOM 1304 C C . GLU A 1 172 ? -3.164 10.691 12.502 1.00 89.94 172 GLU A C 1
ATOM 1306 O O . GLU A 1 172 ? -4.325 10.542 12.890 1.00 89.94 172 GLU A O 1
ATOM 1311 N N . ALA A 1 173 ? -2.156 9.986 13.025 1.00 87.31 173 ALA A N 1
ATOM 1312 C CA . ALA A 1 173 ? -2.341 8.962 14.052 1.00 87.31 173 ALA A CA 1
ATOM 1313 C C . ALA A 1 173 ? -2.948 9.513 15.354 1.00 87.31 173 ALA A C 1
ATOM 1315 O O . ALA A 1 173 ? -3.626 8.772 16.063 1.00 87.31 173 ALA A O 1
ATOM 1316 N N . ALA A 1 174 ? -2.727 10.794 15.667 1.00 87.44 174 ALA A N 1
ATOM 1317 C CA . ALA A 1 174 ? -3.274 11.445 16.856 1.00 87.44 174 ALA A CA 1
ATOM 1318 C C . ALA A 1 174 ? -4.757 11.848 16.725 1.00 87.44 174 ALA A C 1
ATOM 1320 O O . ALA A 1 174 ? -5.415 12.073 17.742 1.00 87.44 174 ALA A O 1
ATOM 1321 N N . VAL A 1 175 ? -5.279 11.976 15.499 1.00 88.44 175 VAL A N 1
ATOM 1322 C CA . VAL A 1 175 ? -6.648 12.463 15.230 1.00 88.44 175 VAL A CA 1
ATOM 1323 C C . VAL A 1 175 ? -7.643 11.318 15.001 1.00 88.44 175 VAL A C 1
ATOM 1325 O O . VAL A 1 175 ? -8.849 11.508 15.179 1.00 88.44 175 VAL A O 1
ATOM 1328 N N . LEU A 1 176 ? -7.159 10.133 14.623 1.00 73.19 176 LEU A N 1
ATOM 1329 C CA . LEU A 1 176 ? -7.972 8.934 14.396 1.00 73.19 176 LEU A CA 1
ATOM 1330 C C . LEU A 1 176 ? -8.238 8.170 15.696 1.00 73.19 176 LEU A C 1
ATOM 1332 O O . LEU A 1 176 ? -9.315 7.527 15.777 1.00 73.19 176 LEU A O 1
#